Protein AF-A0A7V5WN82-F1 (afdb_monomer_lite)

Secondary structure (DSSP, 8-state):
---B----TTTTSHHHHTT-HHHHHH-BTTB-TT------BS--

Radius of gyration: 10.58 Å; chains: 1; bounding box: 20×26×25 Å

pLDDT: mean 94.7, std 3.83, range [83.19, 98.19]

Structure (mmCIF, N/CA/C/O backbone):
data_AF-A0A7V5WN82-F1
#
_entry.id   AF-A0A7V5WN82-F1
#
loop_
_atom_site.group_PDB
_atom_site.id
_atom_site.type_symbol
_atom_site.label_atom_id
_atom_site.label_alt_id
_atom_site.label_comp_id
_atom_site.label_asym_id
_atom_site.label_entity_id
_atom_site.label_seq_id
_atom_site.pdbx_PDB_ins_code
_atom_site.Cartn_x
_atom_site.Cartn_y
_atom_site.Cartn_z
_atom_site.occupancy
_atom_site.B_iso_or_equiv
_atom_site.auth_seq_id
_atom_site.auth_comp_id
_atom_site.auth_asym_id
_atom_site.auth_atom_id
_atom_site.pdbx_PDB_model_num
ATOM 1 N N . MET A 1 1 ? -0.179 -10.591 13.539 1.00 83.19 1 MET A N 1
ATOM 2 C CA . MET A 1 1 ? -1.239 -10.112 12.626 1.00 83.19 1 MET A CA 1
ATOM 3 C C . MET A 1 1 ? -0.773 -10.357 11.201 1.00 83.19 1 M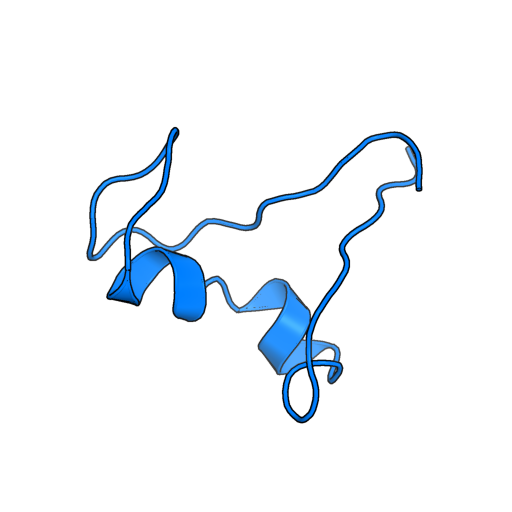ET A C 1
ATOM 5 O O .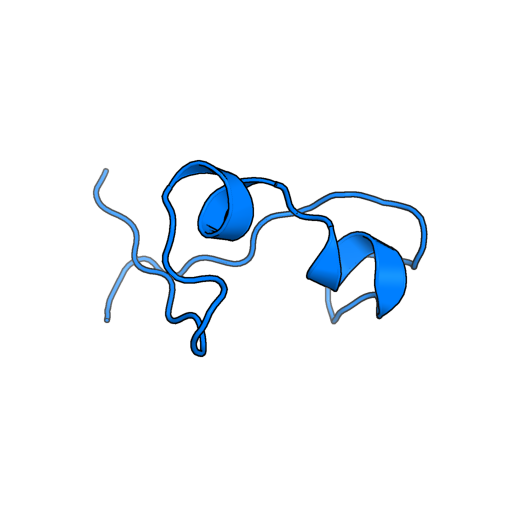 MET A 1 1 ? 0.380 -10.051 10.922 1.00 83.19 1 MET A O 1
ATOM 9 N N . LYS A 1 2 ? -1.598 -10.966 10.341 1.00 94.06 2 LYS A N 1
ATOM 10 C CA . LYS A 1 2 ? -1.275 -11.198 8.923 1.00 94.06 2 LYS A CA 1
ATOM 11 C C . LYS A 1 2 ? -2.173 -10.298 8.081 1.00 94.06 2 LYS A C 1
ATOM 13 O O . LYS A 1 2 ? -3.367 -10.247 8.343 1.00 94.06 2 LYS A O 1
ATOM 18 N N . LEU A 1 3 ? -1.585 -9.584 7.130 1.00 95.94 3 LEU A N 1
ATOM 19 C CA . LEU A 1 3 ? -2.277 -8.644 6.254 1.00 95.94 3 LEU A CA 1
ATOM 20 C C . LEU A 1 3 ? -2.031 -9.005 4.793 1.00 95.94 3 LEU A C 1
ATOM 22 O O . LEU A 1 3 ? -1.017 -9.621 4.460 1.00 95.94 3 LEU A O 1
ATOM 26 N N . TRP A 1 4 ? -2.957 -8.588 3.941 1.00 95.50 4 TRP A N 1
ATOM 27 C CA . TRP A 1 4 ? -2.968 -8.877 2.518 1.00 95.50 4 TRP A CA 1
ATOM 28 C C . TRP A 1 4 ? -3.017 -7.588 1.713 1.00 95.50 4 TRP A C 1
ATOM 30 O O . TRP A 1 4 ? -3.680 -6.618 2.082 1.00 95.50 4 TRP A O 1
ATOM 40 N N . ARG A 1 5 ? -2.306 -7.589 0.589 1.00 95.62 5 ARG A N 1
ATOM 41 C CA . ARG A 1 5 ? -2.344 -6.531 -0.414 1.00 95.62 5 ARG A CA 1
ATOM 42 C C . ARG A 1 5 ? -2.202 -7.167 -1.785 1.00 95.62 5 ARG A C 1
ATOM 44 O O . ARG A 1 5 ? -1.276 -7.941 -2.011 1.00 95.62 5 ARG A O 1
ATOM 51 N N . LEU A 1 6 ? -3.092 -6.796 -2.695 1.00 95.62 6 LEU A N 1
ATOM 52 C CA . LEU A 1 6 ? -2.971 -7.125 -4.108 1.00 95.62 6 LEU A CA 1
ATOM 53 C C . LEU A 1 6 ? -2.257 -5.975 -4.821 1.00 95.62 6 LEU A C 1
ATOM 55 O O . LEU A 1 6 ? -2.543 -4.802 -4.576 1.00 95.62 6 LEU A O 1
ATOM 59 N N . THR A 1 7 ? -1.302 -6.312 -5.681 1.00 94.81 7 THR A N 1
ATOM 60 C CA . THR A 1 7 ? -0.556 -5.355 -6.507 1.00 94.81 7 THR A CA 1
ATOM 61 C C . THR A 1 7 ? -0.540 -5.855 -7.943 1.00 94.81 7 THR A C 1
ATOM 63 O O . THR A 1 7 ? -0.582 -7.061 -8.180 1.00 94.81 7 THR A O 1
ATOM 66 N N . SER A 1 8 ? -0.535 -4.932 -8.902 1.00 92.56 8 SER A N 1
ATOM 67 C CA . SER A 1 8 ? -0.342 -5.271 -10.309 1.00 92.56 8 SER A CA 1
ATOM 68 C C . SER A 1 8 ? 1.146 -5.380 -10.620 1.00 92.56 8 SER A C 1
ATOM 70 O O . SER A 1 8 ? 1.965 -4.710 -9.989 1.00 92.56 8 SER A O 1
ATOM 72 N N . GLU A 1 9 ? 1.503 -6.156 -11.640 1.00 91.69 9 GLU A N 1
ATOM 73 C CA . GLU A 1 9 ? 2.851 -6.075 -12.199 1.00 91.69 9 GLU A CA 1
ATOM 74 C C . GLU A 1 9 ? 3.109 -4.679 -12.803 1.00 91.69 9 GLU A C 1
ATOM 76 O O . GLU A 1 9 ? 2.167 -4.049 -13.300 1.00 91.69 9 GLU A O 1
ATOM 81 N N . PRO A 1 10 ? 4.354 -4.164 -12.742 1.00 89.00 10 PRO A N 1
ATOM 82 C CA . PRO A 1 10 ? 5.554 -4.770 -12.141 1.00 89.00 10 PRO A CA 1
ATOM 83 C C . PRO A 1 10 ? 5.715 -4.512 -10.626 1.00 89.00 10 PRO A C 1
ATOM 85 O O . PRO A 1 10 ? 6.719 -4.891 -10.033 1.00 89.00 10 PRO A O 1
ATOM 88 N N . TYR A 1 11 ? 4.738 -3.887 -9.968 1.00 86.56 11 TYR A N 1
ATOM 89 C CA . TYR A 1 11 ? 4.845 -3.367 -8.596 1.00 86.56 11 TYR A CA 1
ATOM 90 C C . TYR A 1 11 ? 4.690 -4.422 -7.485 1.00 86.56 11 TYR A C 1
ATOM 92 O O . TYR A 1 11 ? 4.383 -4.075 -6.343 1.00 86.56 11 TYR A O 1
ATOM 100 N N . HIS A 1 12 ? 4.878 -5.707 -7.801 1.00 85.38 12 HIS A N 1
ATOM 101 C CA . HIS A 1 12 ? 4.813 -6.796 -6.821 1.00 85.38 12 HIS A CA 1
ATOM 102 C C . HIS A 1 12 ? 6.083 -6.914 -5.972 1.00 85.38 12 HIS A C 1
ATOM 104 O O . HIS A 1 12 ? 6.109 -7.685 -5.010 1.00 85.38 12 HIS A O 1
ATOM 110 N N . SER A 1 13 ? 7.157 -6.201 -6.336 1.00 91.50 13 SER A N 1
ATOM 111 C CA . SER A 1 13 ? 8.396 -6.221 -5.563 1.00 91.50 13 SER A CA 1
ATOM 112 C C . SER A 1 13 ? 8.115 -5.746 -4.136 1.00 91.50 13 SER A C 1
ATOM 114 O O . SER A 1 13 ? 7.252 -4.897 -3.907 1.00 91.50 13 SER A O 1
ATOM 116 N N . ILE A 1 14 ? 8.844 -6.276 -3.152 1.00 86.50 14 ILE A N 1
ATOM 117 C CA . ILE A 1 14 ? 8.633 -5.882 -1.753 1.00 86.50 14 ILE A CA 1
ATOM 118 C C . ILE A 1 14 ? 8.874 -4.380 -1.535 1.00 86.50 14 ILE A C 1
ATOM 120 O O . ILE A 1 14 ? 8.246 -3.770 -0.674 1.00 86.50 14 ILE A O 1
ATOM 124 N N . TYR A 1 15 ? 9.744 -3.765 -2.336 1.00 88.06 15 TYR A N 1
ATOM 125 C CA . TYR A 1 15 ? 10.018 -2.336 -2.250 1.00 88.06 15 TYR A CA 1
ATOM 126 C C . TYR A 1 15 ? 8.853 -1.513 -2.802 1.00 88.06 15 TYR A C 1
ATOM 128 O O . TYR A 1 15 ? 8.432 -0.552 -2.164 1.00 88.06 15 TYR A O 1
ATOM 136 N N . ASP A 1 16 ? 8.274 -1.929 -3.927 1.00 90.31 16 ASP A N 1
ATOM 137 C CA . ASP A 1 16 ? 7.195 -1.190 -4.586 1.00 90.31 16 ASP A CA 1
ATOM 138 C C . ASP A 1 16 ? 5.845 -1.408 -3.898 1.00 90.31 16 ASP A C 1
ATOM 140 O O . ASP A 1 16 ? 5.084 -0.462 -3.676 1.00 90.31 16 ASP A O 1
ATOM 144 N N . ALA A 1 17 ? 5.565 -2.643 -3.477 1.00 93.12 17 ALA A N 1
ATOM 145 C CA . ALA A 1 17 ? 4.319 -3.008 -2.812 1.00 93.12 17 ALA A CA 1
ATOM 146 C C . ALA A 1 17 ? 4.109 -2.239 -1.494 1.00 93.12 17 ALA A C 1
ATOM 148 O O . ALA A 1 17 ? 2.966 -1.972 -1.104 1.00 93.12 17 ALA A O 1
ATOM 149 N N . PHE A 1 18 ? 5.203 -1.841 -0.834 1.00 95.50 18 PHE A N 1
ATOM 150 C CA . PHE A 1 18 ? 5.194 -1.157 0.459 1.00 95.50 18 PHE A CA 1
ATOM 151 C C . PHE A 1 18 ? 5.823 0.248 0.429 1.00 95.50 18 PHE A C 1
ATOM 153 O O . PHE A 1 18 ? 6.032 0.841 1.483 1.00 95.50 18 PHE A O 1
ATOM 160 N N . SER A 1 19 ? 6.058 0.837 -0.749 1.00 95.44 19 SER A N 1
ATOM 161 C CA . SER A 1 19 ? 6.548 2.225 -0.852 1.00 95.44 19 SER A CA 1
ATOM 162 C C . SER A 1 19 ? 5.466 3.267 -0.537 1.00 95.44 19 SER A C 1
ATOM 164 O O . SER A 1 19 ? 5.748 4.367 -0.059 1.00 95.44 19 SER A O 1
ATOM 166 N N . GLY A 1 20 ? 4.203 2.934 -0.834 1.00 96.12 20 GLY A N 1
ATOM 167 C CA . GLY A 1 20 ? 3.064 3.850 -0.728 1.00 96.12 20 GLY A CA 1
ATOM 168 C C . GLY A 1 20 ? 3.031 4.949 -1.798 1.00 96.12 20 GLY A C 1
ATOM 169 O O . GLY A 1 20 ? 2.207 5.860 -1.706 1.00 96.12 20 GLY A O 1
ATOM 170 N N . GLU A 1 21 ? 3.893 4.880 -2.816 1.00 96.06 21 GLU A N 1
ATOM 171 C CA . GLU A 1 21 ? 3.997 5.914 -3.854 1.00 96.06 21 GLU A CA 1
ATOM 172 C C . GLU A 1 21 ? 2.753 6.009 -4.731 1.00 96.06 21 GLU A C 1
ATOM 174 O O . GLU A 1 21 ? 2.277 7.112 -4.979 1.00 96.06 21 GLU A O 1
ATOM 179 N N . GLY A 1 22 ? 2.151 4.878 -5.109 1.00 94.25 22 GLY A N 1
ATOM 180 C CA . GLY A 1 22 ? 0.907 4.890 -5.887 1.00 94.25 22 GLY A CA 1
ATOM 181 C C . GLY A 1 22 ? -0.223 5.653 -5.184 1.00 94.25 22 GLY A C 1
ATOM 182 O O . GLY A 1 22 ? -0.902 6.470 -5.802 1.00 94.25 22 GLY A O 1
ATOM 183 N N . ALA A 1 23 ? -0.371 5.463 -3.868 1.00 97.25 23 ALA A N 1
ATOM 184 C CA . ALA A 1 23 ? -1.351 6.201 -3.071 1.00 97.25 23 ALA A CA 1
ATOM 185 C C . ALA A 1 23 ? -0.971 7.678 -2.903 1.00 97.25 23 ALA A C 1
ATOM 187 O O . ALA A 1 23 ? -1.855 8.529 -2.849 1.00 97.25 23 ALA A O 1
ATOM 188 N N . ALA A 1 24 ? 0.322 8.007 -2.839 1.00 98.06 24 ALA A N 1
ATOM 189 C CA . ALA A 1 24 ? 0.765 9.397 -2.802 1.00 98.06 24 ALA A CA 1
ATOM 190 C C . ALA A 1 24 ? 0.477 10.129 -4.122 1.00 98.06 24 ALA A C 1
ATOM 192 O O . ALA A 1 24 ? 0.119 11.302 -4.085 1.00 98.06 24 ALA A O 1
ATOM 193 N N . LEU A 1 25 ? 0.593 9.449 -5.265 1.00 97.19 25 LEU A N 1
ATOM 194 C CA . LEU A 1 25 ? 0.315 10.025 -6.582 1.00 97.19 25 LEU A CA 1
ATOM 195 C C . LEU A 1 25 ? -1.188 10.212 -6.827 1.00 97.19 25 LEU A C 1
ATOM 197 O O . LEU A 1 25 ? -1.611 11.288 -7.239 1.00 97.19 25 LEU A O 1
ATOM 201 N N . ALA A 1 26 ? -1.995 9.182 -6.562 1.00 97.00 26 ALA A N 1
ATOM 202 C CA . ALA A 1 26 ? -3.421 9.182 -6.896 1.00 97.00 26 ALA A CA 1
ATOM 203 C C . ALA A 1 26 ? -4.335 9.695 -5.768 1.00 97.00 26 ALA A C 1
ATOM 205 O O . ALA A 1 26 ? -5.461 10.117 -6.026 1.00 97.00 26 ALA A O 1
ATOM 206 N N . GLY A 1 27 ? -3.877 9.649 -4.514 1.00 96.62 27 GLY A N 1
ATOM 207 C CA . GLY A 1 27 ? -4.763 9.713 -3.354 1.00 96.62 27 GLY A CA 1
ATOM 208 C C . GLY A 1 27 ? -5.580 8.426 -3.190 1.00 96.62 27 GLY A C 1
ATOM 209 O O . GLY A 1 27 ? -5.364 7.418 -3.866 1.00 96.62 27 GLY A O 1
ATOM 210 N N . GLY A 1 28 ? -6.538 8.451 -2.273 1.00 97.06 28 GLY A N 1
ATOM 211 C CA . GLY A 1 28 ? -7.458 7.346 -2.058 1.00 97.06 28 GLY A CA 1
ATOM 212 C C . GLY A 1 28 ? -8.552 7.721 -1.072 1.00 97.06 28 GLY A C 1
ATOM 213 O O . GLY A 1 28 ? -8.661 8.865 -0.637 1.00 97.06 28 GLY A O 1
ATOM 214 N N . ARG A 1 29 ? -9.372 6.741 -0.687 1.00 98.12 29 ARG A N 1
ATOM 215 C CA . ARG A 1 29 ? -10.482 6.977 0.249 1.00 98.12 29 ARG A CA 1
ATOM 216 C C . ARG A 1 29 ? -10.010 7.563 1.583 1.00 98.12 29 ARG A C 1
ATOM 218 O O . ARG A 1 29 ? -10.734 8.350 2.180 1.00 98.12 29 ARG A O 1
ATOM 225 N N . TRP A 1 30 ? -8.817 7.174 2.031 1.00 97.88 30 TRP A N 1
ATOM 226 C CA . TRP A 1 30 ? -8.286 7.515 3.351 1.00 97.88 30 TRP A CA 1
ATOM 227 C C . TRP A 1 30 ? -7.012 8.369 3.299 1.00 97.88 30 TRP A C 1
ATOM 229 O O . TRP A 1 30 ? -6.406 8.619 4.338 1.00 97.88 30 TRP A O 1
ATOM 239 N N . ASN A 1 31 ? -6.590 8.837 2.119 1.00 98.19 31 ASN A N 1
ATOM 240 C CA . ASN A 1 31 ? -5.457 9.751 2.002 1.00 98.19 31 ASN A CA 1
ATOM 241 C C . ASN A 1 31 ? -5.646 10.769 0.877 1.00 98.19 31 ASN A C 1
ATOM 243 O O . ASN A 1 31 ? -6.134 10.452 -0.205 1.00 98.19 31 ASN A O 1
ATOM 247 N N . LEU A 1 32 ? -5.181 11.991 1.127 1.00 97.56 32 LEU A N 1
ATOM 248 C CA . LEU A 1 32 ? -5.001 12.992 0.081 1.00 97.56 32 LEU A CA 1
ATOM 249 C C . LEU A 1 32 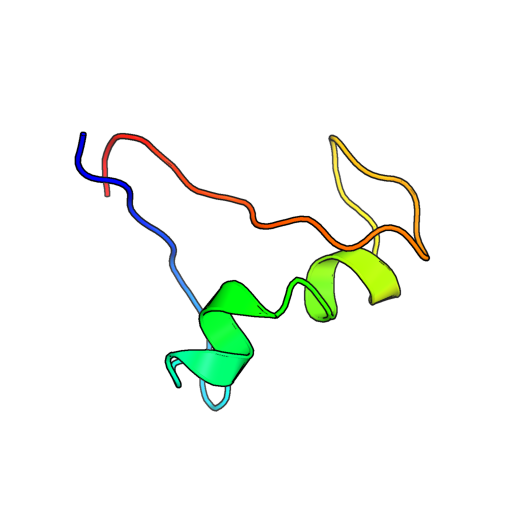? -3.721 12.693 -0.727 1.00 97.56 32 LEU A C 1
ATOM 251 O O . LEU A 1 32 ? -2.794 12.072 -0.187 1.00 97.56 32 LEU A O 1
ATOM 255 N N . PRO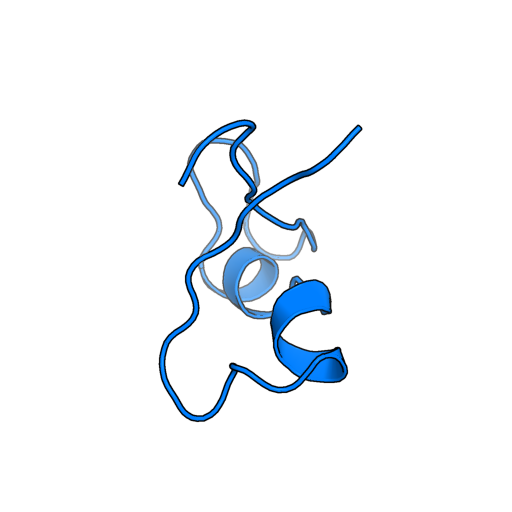 A 1 33 ? -3.629 13.166 -1.984 1.00 97.88 33 PRO A N 1
ATOM 256 C CA . PRO A 1 33 ? -2.376 13.159 -2.737 1.00 97.88 33 PRO A CA 1
ATOM 257 C C . PRO A 1 33 ? -1.214 13.801 -1.957 1.00 97.88 33 PRO A C 1
ATOM 259 O O . PRO A 1 33 ? -1.415 14.630 -1.067 1.00 97.88 33 PRO A O 1
ATOM 262 N N . ASN A 1 34 ? 0.018 13.411 -2.289 1.00 97.56 34 ASN A N 1
ATOM 263 C CA . ASN A 1 34 ? 1.275 13.740 -1.597 1.00 97.56 34 ASN A CA 1
ATOM 264 C C . ASN A 1 34 ? 1.426 13.157 -0.179 1.00 97.56 34 ASN A C 1
ATOM 266 O O . ASN A 1 34 ? 2.352 13.519 0.552 1.00 97.56 34 ASN A O 1
ATOM 270 N N . LYS A 1 35 ? 0.552 12.228 0.227 1.00 97.38 35 LYS A N 1
ATOM 271 C CA . LYS A 1 35 ? 0.694 11.449 1.465 1.00 97.38 35 LYS A CA 1
ATOM 272 C C . LYS A 1 35 ? 0.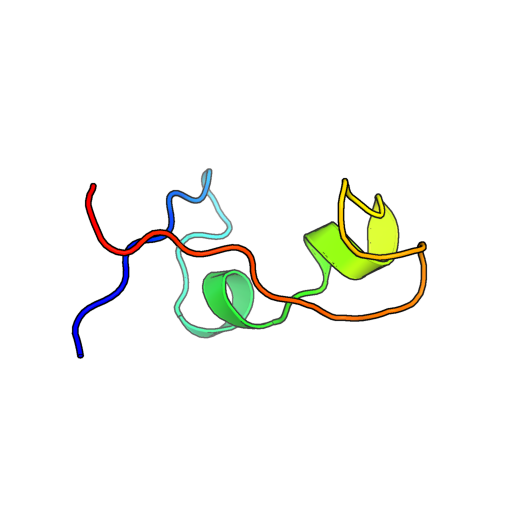888 9.974 1.132 1.00 97.38 35 LYS A C 1
ATOM 274 O O . LYS A 1 35 ? 0.004 9.353 0.550 1.00 97.38 35 LYS A O 1
ATOM 279 N N . ARG A 1 36 ? 2.040 9.415 1.516 1.00 97.38 36 ARG A N 1
ATOM 280 C CA . ARG A 1 36 ? 2.342 7.987 1.346 1.00 97.38 36 ARG A CA 1
ATOM 281 C C . ARG A 1 36 ? 1.589 7.165 2.386 1.00 97.38 36 ARG A C 1
ATOM 283 O O . ARG A 1 36 ? 1.758 7.380 3.583 1.00 97.38 36 ARG A O 1
ATOM 290 N N . VAL A 1 37 ? 0.781 6.223 1.910 1.00 97.31 37 VAL A N 1
ATOM 291 C CA . VAL A 1 37 ? 0.067 5.227 2.721 1.00 97.31 37 VAL A CA 1
ATOM 292 C C . VAL A 1 37 ? 0.027 3.887 1.985 1.00 97.31 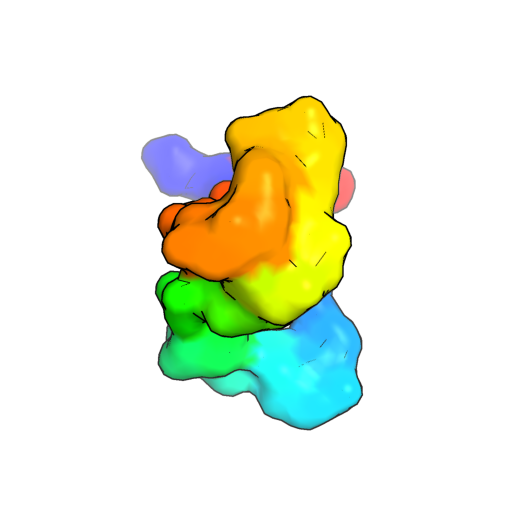37 VAL A C 1
ATOM 294 O O . VAL A 1 37 ? 0.202 3.826 0.766 1.00 97.31 37 VAL A O 1
ATOM 297 N N . ILE A 1 38 ? -0.217 2.804 2.719 1.00 96.94 38 ILE A N 1
ATOM 298 C CA . ILE A 1 38 ? -0.320 1.442 2.184 1.00 96.94 38 ILE A CA 1
ATOM 299 C C . ILE A 1 38 ? -1.708 0.914 2.539 1.00 96.94 38 ILE A C 1
ATOM 301 O O . ILE A 1 38 ? -2.055 0.821 3.713 1.00 96.94 38 ILE A O 1
ATOM 305 N N . TYR A 1 39 ? -2.489 0.559 1.522 1.00 97.31 39 TYR A N 1
ATOM 306 C CA . TYR A 1 39 ? -3.789 -0.079 1.704 1.00 97.31 39 TYR A CA 1
ATOM 307 C C . TYR A 1 39 ? -3.604 -1.592 1.827 1.00 97.31 39 TYR A C 1
ATOM 309 O O . TYR A 1 39 ? -2.964 -2.209 0.974 1.00 97.31 39 TYR A O 1
ATOM 317 N N . MET A 1 40 ? -4.139 -2.169 2.902 1.00 97.25 40 MET A N 1
ATOM 318 C CA . MET A 1 40 ? -4.077 -3.598 3.210 1.00 97.25 40 MET A CA 1
ATOM 319 C C . MET A 1 40 ? -5.411 -4.069 3.797 1.00 97.25 40 MET A C 1
ATOM 321 O O . MET A 1 40 ? -6.169 -3.258 4.328 1.00 97.25 40 MET A O 1
ATOM 325 N N . ALA A 1 41 ? -5.669 -5.372 3.727 1.00 97.88 41 ALA A N 1
ATOM 326 C CA . ALA A 1 41 ? -6.841 -6.030 4.297 1.00 97.88 41 ALA A CA 1
ATOM 327 C C . ALA A 1 41 ? -6.434 -7.164 5.254 1.00 97.88 41 ALA A C 1
ATOM 329 O O . ALA A 1 41 ? -5.354 -7.740 5.128 1.00 97.88 41 ALA A O 1
ATOM 330 N N . GLU A 1 42 ? -7.293 -7.489 6.222 1.00 97.88 42 GLU A N 1
ATOM 331 C CA . GLU A 1 42 ? -7.057 -8.582 7.184 1.00 97.88 42 GLU A CA 1
ATOM 332 C C . GLU A 1 42 ? -7.285 -9.977 6.574 1.00 97.88 42 GLU A C 1
ATOM 334 O O . GLU A 1 42 ? -6.742 -10.973 7.054 1.00 97.88 42 GLU A O 1
ATOM 339 N N . SER A 1 43 ? -8.022 -10.042 5.465 1.00 96.31 43 SER A N 1
ATOM 340 C CA . SER A 1 43 ? -8.260 -11.236 4.652 1.00 96.31 43 SER A CA 1
ATOM 341 C C . SER A 1 43 ? -7.898 -10.976 3.187 1.00 96.31 43 SER A C 1
ATOM 343 O O . SER A 1 43 ? -7.843 -9.818 2.768 1.00 96.31 43 SER A O 1
ATOM 345 N N . LEU A 1 44 ? -7.627 -12.050 2.436 1.00 94.19 44 LEU A N 1
ATOM 346 C CA . LEU A 1 44 ? -7.407 -11.997 0.987 1.00 94.19 44 LEU A CA 1
ATOM 347 C C . LEU A 1 44 ? -8.727 -11.792 0.237 1.00 94.19 44 LEU A C 1
ATOM 349 O O . LEU A 1 44 ? -9.725 -12.417 0.662 1.00 94.19 44 LEU A O 1
#

Foldseek 3Di:
DDKDDDDDPPQPDPCSLQVQQVCLCPPDPPGDHNDRDHDIGPPD

Sequence (44 aa):
MKLWRLTSEPYHSIYDAFSGEGAALAGGRWNLPNKRVIYMAESL